Protein AF-A0A1Z4LSY5-F1 (afdb_monomer_lite)

Radius of gyration: 14.52 Å; chains: 1; bounding box: 24×22×41 Å

Sequence (51 aa):
MTLPDSVFEELEQWADSQGRPTANLAAFLIETSIRQAKENGEISPQKNKGK

InterPro domains:
  IPR012869 CopG-like ribbon-helix-helix domain [PF07878] (2-38)

pLDDT: mean 90.35, std 14.84, range [39.47, 98.62]

Organism: NCBI:txid1973488

Foldseek 3Di:
DDDDPVVLVVLCVVCVVVVHDSVVSVVVVVVVVVVVCCVVVVDPPPPPPDD

Secondary structure (DSSP, 8-state):
----HHHHHHHHHHHHHTTS-HHHHHHHHHHHHHHHHHHTTSS--------

Structure (mmCIF, N/CA/C/O backbone):
data_AF-A0A1Z4LSY5-F1
#
_entry.id   AF-A0A1Z4LSY5-F1
#
loop_
_atom_site.group_PDB
_atom_site.id
_atom_site.type_symbol
_atom_site.label_atom_id
_atom_site.label_alt_id
_atom_site.label_comp_id
_atom_site.label_asym_id
_atom_site.label_entity_id
_atom_site.label_seq_id
_atom_site.pdbx_PDB_ins_code
_atom_site.Cartn_x
_atom_site.Cartn_y
_atom_site.Cartn_z
_atom_site.occupancy
_atom_site.B_iso_or_equiv
_atom_site.auth_seq_id
_atom_site.auth_comp_id
_atom_site.auth_asym_id
_atom_site.auth_atom_id
_atom_site.pdbx_PDB_model_num
ATOM 1 N N . MET A 1 1 ? 2.983 -9.790 2.671 1.00 79.75 1 MET A N 1
ATOM 2 C CA . MET A 1 1 ? 1.694 -9.832 1.947 1.00 79.75 1 MET A CA 1
ATOM 3 C C . MET A 1 1 ? 1.997 -9.867 0.463 1.00 79.75 1 MET A C 1
ATOM 5 O O . MET A 1 1 ? 3.035 -9.342 0.082 1.00 79.75 1 MET A O 1
ATOM 9 N N . THR A 1 2 ? 1.149 -10.497 -0.337 1.00 91.81 2 THR A N 1
ATOM 10 C CA . THR A 1 2 ? 1.270 -10.528 -1.800 1.00 91.81 2 THR A CA 1
ATOM 11 C C . THR A 1 2 ? -0.023 -9.997 -2.406 1.00 91.81 2 THR A C 1
ATOM 13 O O . THR A 1 2 ? -1.080 -10.107 -1.782 1.00 91.81 2 THR A O 1
ATOM 16 N N . LEU A 1 3 ? 0.073 -9.391 -3.587 1.00 93.69 3 LEU A N 1
ATOM 17 C CA . LEU A 1 3 ? -1.061 -8.860 -4.342 1.00 93.69 3 LEU A CA 1
ATOM 18 C C . LEU A 1 3 ? -1.172 -9.622 -5.668 1.00 93.69 3 LEU A C 1
ATOM 20 O O . LEU A 1 3 ? -0.141 -10.060 -6.176 1.00 93.69 3 LEU A O 1
ATOM 24 N N . PRO A 1 4 ? -2.384 -9.794 -6.222 1.00 97.38 4 PRO A N 1
ATOM 25 C CA . PRO A 1 4 ? -2.534 -10.204 -7.613 1.00 97.38 4 PRO A CA 1
ATOM 26 C C . PRO A 1 4 ? -1.857 -9.192 -8.542 1.00 97.38 4 PRO A C 1
ATOM 28 O O . PRO A 1 4 ? -1.973 -7.988 -8.306 1.00 97.38 4 PRO A O 1
ATOM 31 N N . ASP A 1 5 ? -1.211 -9.672 -9.604 1.00 96.25 5 ASP A N 1
ATOM 32 C CA . ASP A 1 5 ? -0.445 -8.825 -10.530 1.00 96.25 5 ASP A CA 1
ATOM 33 C C . ASP A 1 5 ? -1.294 -7.685 -11.110 1.00 96.25 5 ASP A C 1
ATOM 35 O O . ASP A 1 5 ? -0.874 -6.533 -11.079 1.00 96.25 5 ASP A O 1
ATOM 39 N N . SER A 1 6 ? -2.544 -7.964 -11.501 1.00 97.62 6 SER A N 1
ATOM 40 C CA . SER A 1 6 ? -3.465 -6.942 -12.023 1.00 97.62 6 SER A CA 1
ATOM 41 C C . SER A 1 6 ? -3.732 -5.809 -11.027 1.00 97.62 6 SER A C 1
ATOM 43 O O . SER A 1 6 ? -3.816 -4.645 -11.401 1.00 97.62 6 SER A O 1
ATOM 45 N N . VAL A 1 7 ? -3.835 -6.134 -9.735 1.00 97.06 7 VAL A N 1
ATOM 46 C CA . VAL A 1 7 ? -4.044 -5.137 -8.676 1.00 97.06 7 VAL A CA 1
ATOM 47 C C . VAL A 1 7 ? -2.770 -4.328 -8.454 1.00 97.06 7 VAL A C 1
ATOM 49 O O . VAL A 1 7 ? -2.841 -3.1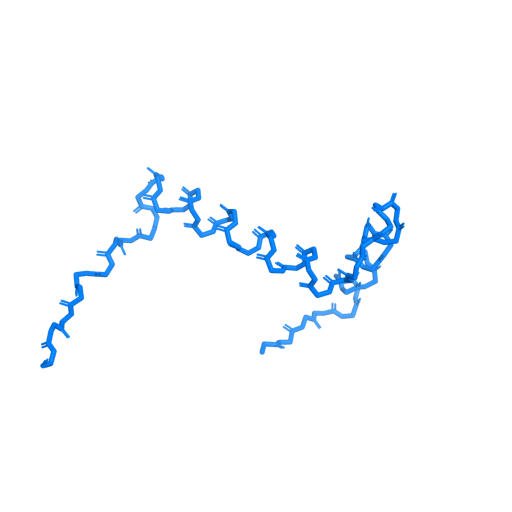33 -8.178 1.00 97.06 7 VAL A O 1
ATOM 52 N N . PHE A 1 8 ? -1.604 -4.967 -8.556 1.00 97.12 8 PHE A N 1
ATOM 53 C CA . PHE A 1 8 ? -0.328 -4.275 -8.432 1.00 97.12 8 PHE A CA 1
ATOM 54 C C . PHE A 1 8 ? -0.110 -3.283 -9.582 1.00 97.12 8 PHE A C 1
ATOM 56 O O . PHE A 1 8 ? 0.270 -2.148 -9.315 1.00 97.12 8 PHE A O 1
ATOM 63 N N . GLU A 1 9 ? -0.422 -3.668 -10.822 1.00 98.12 9 GLU A N 1
ATOM 64 C CA . GLU A 1 9 ? -0.331 -2.789 -11.996 1.00 98.12 9 GLU A CA 1
ATOM 65 C C . GLU A 1 9 ? -1.230 -1.550 -11.862 1.00 98.12 9 GLU A C 1
ATOM 67 O O . GLU A 1 9 ? -0.777 -0.425 -12.075 1.00 98.12 9 GLU A O 1
ATOM 72 N N . GLU A 1 10 ? -2.491 -1.724 -11.454 1.00 98.38 10 GLU A N 1
ATOM 73 C CA . GLU A 1 10 ? -3.412 -0.601 -11.216 1.00 98.38 10 GLU A CA 1
ATOM 74 C C . GLU A 1 10 ? -2.910 0.323 -10.094 1.00 98.38 10 GLU A C 1
ATOM 76 O O . GLU A 1 10 ? -2.995 1.552 -10.184 1.00 98.38 10 GLU A O 1
ATOM 81 N N . LEU A 1 11 ? -2.355 -0.265 -9.032 1.00 98.12 11 LEU A N 1
ATOM 82 C CA . LEU A 1 11 ? -1.795 0.471 -7.906 1.00 98.12 11 LEU A CA 1
ATOM 83 C C . LEU A 1 11 ? -0.545 1.268 -8.305 1.00 98.12 11 LEU A C 1
ATOM 85 O O . LEU A 1 11 ? -0.385 2.402 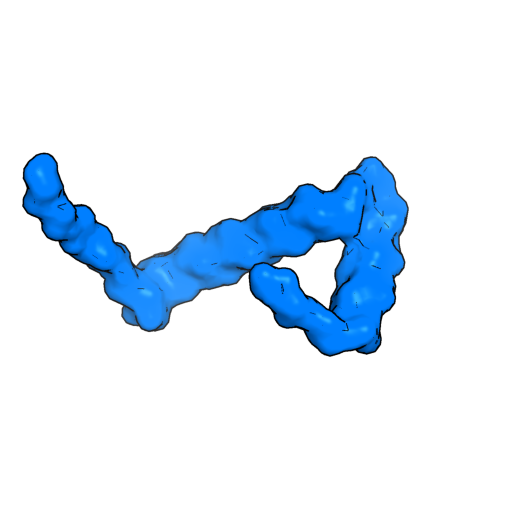-7.857 1.00 98.12 11 LEU A O 1
ATOM 89 N N . GLU A 1 12 ? 0.329 0.695 -9.131 1.00 98.31 12 GLU A N 1
ATOM 90 C CA . GLU A 1 12 ? 1.531 1.352 -9.650 1.00 98.31 12 GLU A CA 1
ATOM 91 C C . GLU A 1 12 ? 1.162 2.545 -10.536 1.00 98.31 12 GLU A C 1
ATOM 93 O O . GLU A 1 12 ? 1.604 3.662 -10.267 1.00 98.31 12 GLU A O 1
ATOM 98 N N . GLN A 1 13 ? 0.236 2.358 -11.483 1.00 98.62 13 GLN A N 1
ATOM 99 C CA . GLN A 1 13 ? -0.274 3.446 -12.327 1.00 98.62 13 GLN A CA 1
ATOM 100 C C . GLN A 1 13 ? -0.868 4.590 -11.495 1.00 98.62 13 GLN A C 1
ATOM 102 O O . GLN A 1 13 ? -0.644 5.773 -11.777 1.00 98.62 13 GLN A O 1
ATOM 107 N N . TRP A 1 14 ? -1.617 4.256 -10.440 1.00 98.56 14 TRP A N 1
ATOM 108 C CA . TRP A 1 14 ? -2.179 5.271 -9.559 1.00 98.56 14 TRP A CA 1
ATOM 109 C C . TRP A 1 14 ? -1.093 6.002 -8.757 1.00 98.56 14 TRP A C 1
ATOM 111 O O . TRP A 1 14 ? -1.146 7.229 -8.637 1.00 98.56 14 TRP A O 1
ATOM 121 N N . ALA A 1 15 ? -0.087 5.291 -8.246 1.00 98.50 15 ALA A N 1
ATOM 122 C CA . ALA A 1 15 ? 1.024 5.890 -7.509 1.00 98.50 15 ALA A CA 1
ATOM 123 C C . ALA A 1 15 ? 1.839 6.853 -8.383 1.00 98.50 15 ALA A C 1
ATOM 125 O O . ALA A 1 15 ? 2.114 7.984 -7.962 1.00 98.50 15 ALA A O 1
ATOM 126 N N . ASP A 1 16 ? 2.126 6.444 -9.619 1.00 98.56 16 ASP A N 1
ATOM 127 C CA . ASP A 1 16 ? 2.834 7.244 -10.615 1.00 98.56 16 ASP A CA 1
ATOM 128 C C . ASP A 1 16 ? 2.073 8.526 -10.953 1.00 98.56 16 ASP A C 1
ATOM 130 O O . ASP A 1 16 ? 2.659 9.610 -10.967 1.00 98.56 16 ASP A O 1
ATOM 134 N N . SER A 1 17 ? 0.745 8.444 -11.116 1.00 98.50 17 SER A N 1
ATOM 135 C CA . SER A 1 17 ? -0.098 9.627 -11.353 1.00 98.50 17 SER A CA 1
ATOM 136 C C . SER A 1 17 ? -0.037 10.662 -10.217 1.00 98.50 17 SER A C 1
ATOM 138 O O . SER A 1 17 ? -0.323 11.840 -10.429 1.00 98.50 17 SER A O 1
ATOM 140 N N . GLN A 1 18 ? 0.349 10.233 -9.010 1.00 97.88 18 GLN A N 1
ATOM 141 C CA . GLN A 1 18 ? 0.510 11.079 -7.826 1.00 97.88 18 GLN A CA 1
ATOM 142 C C . GLN A 1 18 ? 1.972 11.447 -7.538 1.00 97.88 18 GLN A C 1
ATOM 144 O O . GLN A 1 18 ? 2.233 12.156 -6.564 1.00 97.88 18 GLN A O 1
ATOM 149 N N . GLY A 1 19 ? 2.923 10.966 -8.346 1.00 98.19 19 GLY A N 1
ATOM 150 C CA . GLY A 1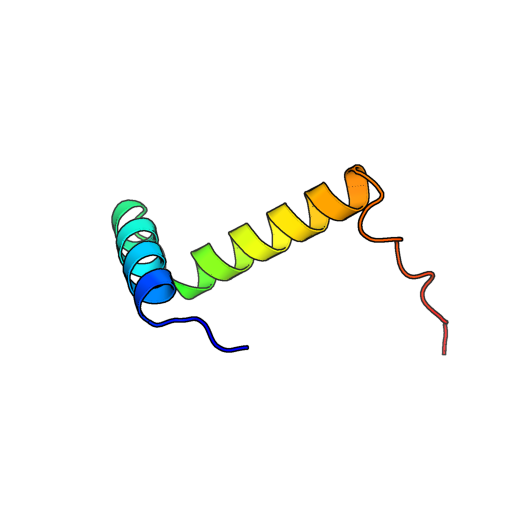 19 ? 4.351 11.209 -8.159 1.00 98.19 19 GLY A CA 1
ATOM 151 C C . GLY A 1 19 ? 4.895 10.645 -6.845 1.00 98.19 19 GLY A C 1
ATOM 152 O O . GLY A 1 19 ? 5.749 11.274 -6.218 1.00 98.19 19 GLY A O 1
ATOM 153 N N . ARG A 1 20 ? 4.382 9.495 -6.384 1.00 97.94 20 ARG A N 1
ATOM 154 C CA . ARG A 1 20 ? 4.799 8.876 -5.115 1.00 97.94 20 ARG A CA 1
ATOM 155 C C . ARG A 1 20 ? 5.119 7.389 -5.273 1.00 97.94 20 ARG A C 1
ATOM 157 O O . ARG A 1 20 ? 4.539 6.749 -6.137 1.00 97.94 20 ARG A O 1
ATOM 164 N N . PRO A 1 21 ? 5.964 6.799 -4.406 1.00 98.44 21 PRO A N 1
ATOM 165 C CA . PRO A 1 21 ? 6.242 5.365 -4.458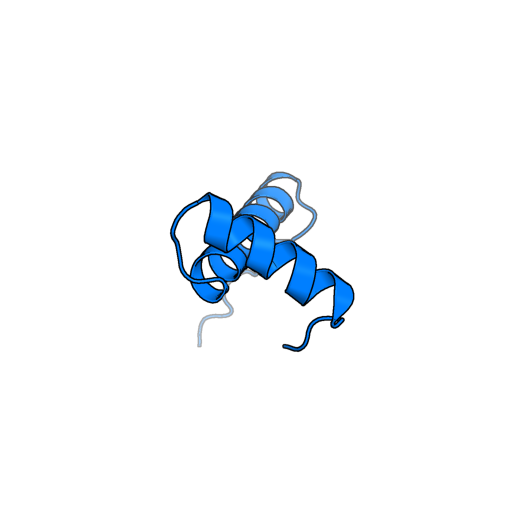 1.00 98.44 21 PRO A CA 1
ATOM 166 C C . PRO A 1 21 ? 4.985 4.507 -4.257 1.00 98.44 21 PRO A C 1
ATOM 168 O O . PRO A 1 21 ? 4.200 4.762 -3.336 1.00 98.44 21 PRO A O 1
ATOM 171 N N . THR A 1 22 ? 4.852 3.427 -5.029 1.00 97.75 22 THR A N 1
ATOM 172 C CA . THR A 1 22 ? 3.745 2.452 -4.944 1.00 97.75 22 THR A CA 1
ATOM 173 C C . THR A 1 22 ? 3.545 1.913 -3.529 1.00 97.75 22 THR A C 1
ATOM 175 O O . THR A 1 22 ? 2.420 1.849 -3.035 1.00 97.75 22 THR A O 1
ATOM 178 N N . ALA A 1 23 ? 4.637 1.620 -2.815 1.00 96.38 23 ALA A N 1
ATOM 179 C CA . ALA A 1 23 ? 4.586 1.160 -1.426 1.00 96.38 23 ALA A CA 1
ATOM 180 C C . ALA A 1 23 ? 3.946 2.188 -0.473 1.00 96.38 23 ALA A C 1
ATOM 182 O O . ALA A 1 23 ? 3.193 1.810 0.425 1.00 96.38 23 ALA A O 1
ATOM 183 N N . ASN A 1 24 ? 4.192 3.484 -0.688 1.00 98.00 24 ASN A N 1
ATOM 184 C CA . ASN A 1 24 ? 3.603 4.543 0.133 1.00 98.00 24 ASN A CA 1
ATOM 185 C C . ASN A 1 24 ? 2.101 4.674 -0.142 1.00 98.00 24 ASN A C 1
ATOM 187 O O . ASN A 1 24 ? 1.323 4.863 0.793 1.00 98.00 24 ASN A O 1
ATOM 191 N N . LEU A 1 25 ? 1.680 4.541 -1.409 1.00 97.94 25 LEU A N 1
ATOM 192 C CA . LEU A 1 25 ? 0.257 4.480 -1.747 1.00 97.94 25 LEU A CA 1
ATOM 193 C C . LEU A 1 25 ? -0.412 3.273 -1.087 1.00 97.94 25 LEU A C 1
ATOM 195 O O . LEU A 1 25 ? -1.424 3.453 -0.416 1.00 97.94 25 LEU A O 1
ATOM 199 N N . ALA A 1 26 ? 0.179 2.084 -1.210 1.00 97.50 26 ALA A N 1
ATOM 200 C CA . ALA A 1 26 ? -0.335 0.862 -0.600 1.00 97.50 26 ALA A CA 1
ATOM 201 C C . ALA A 1 26 ? -0.537 1.018 0.916 1.00 97.50 26 ALA A C 1
ATOM 203 O O . ALA A 1 26 ? -1.621 0.744 1.432 1.00 97.50 26 ALA A O 1
ATOM 204 N N . ALA A 1 27 ? 0.490 1.509 1.619 1.00 97.38 27 ALA A N 1
ATOM 205 C CA . ALA A 1 27 ? 0.446 1.723 3.062 1.00 97.38 27 ALA A CA 1
ATOM 206 C C . ALA A 1 27 ? -0.688 2.677 3.454 1.00 97.38 27 ALA A C 1
ATOM 208 O O . ALA A 1 27 ? -1.507 2.342 4.307 1.00 97.38 27 ALA A O 1
ATOM 209 N N . PHE A 1 28 ? -0.801 3.817 2.767 1.00 97.81 28 PHE A N 1
ATOM 210 C CA . PHE A 1 28 ? -1.857 4.792 3.022 1.00 97.81 28 PHE A CA 1
ATOM 211 C C . PHE A 1 28 ? -3.267 4.206 2.839 1.00 97.81 28 PHE A C 1
ATOM 213 O O . PHE A 1 28 ? -4.148 4.439 3.672 1.00 97.81 28 PHE A O 1
ATOM 220 N N . LEU A 1 29 ? -3.494 3.434 1.770 1.00 97.56 29 LEU A N 1
ATOM 221 C CA . LEU A 1 29 ? -4.798 2.820 1.496 1.00 97.56 29 LEU A CA 1
ATOM 222 C C . LEU A 1 29 ? -5.170 1.785 2.555 1.00 97.56 29 LEU A C 1
ATOM 224 O O . LEU A 1 29 ? -6.308 1.766 3.028 1.00 97.56 29 LEU A O 1
ATOM 228 N N . ILE A 1 30 ? -4.208 0.956 2.961 1.00 96.62 30 ILE A N 1
ATOM 229 C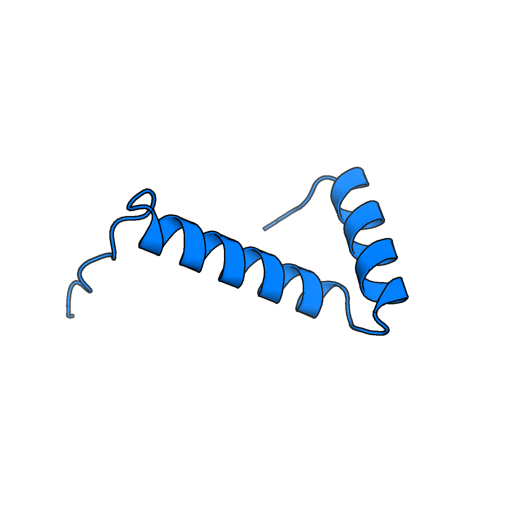 CA . ILE A 1 30 ? -4.401 -0.049 4.009 1.00 96.62 30 ILE A CA 1
ATOM 2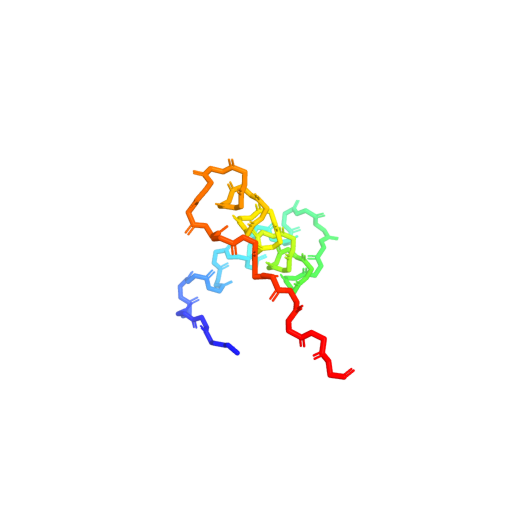30 C C . ILE A 1 30 ? -4.694 0.634 5.349 1.00 96.62 30 ILE A C 1
ATOM 232 O O . ILE A 1 30 ? -5.662 0.276 6.018 1.00 96.62 30 ILE A O 1
ATOM 236 N N . GLU A 1 31 ? -3.911 1.645 5.733 1.00 97.50 31 GLU A N 1
ATOM 237 C CA . GLU A 1 31 ? -4.127 2.400 6.972 1.00 97.50 31 GLU A CA 1
ATOM 238 C C . GLU A 1 31 ? -5.499 3.077 7.008 1.00 97.50 31 GLU A C 1
ATOM 240 O O . GLU A 1 31 ? -6.199 3.009 8.022 1.00 97.50 31 GLU A O 1
ATOM 245 N N . THR A 1 32 ? -5.898 3.698 5.896 1.00 97.50 32 THR A N 1
ATOM 246 C CA . THR A 1 32 ? -7.206 4.348 5.754 1.00 97.50 32 THR A CA 1
ATOM 247 C C . THR A 1 32 ? -8.334 3.330 5.879 1.00 97.50 32 THR A C 1
ATOM 249 O O . THR A 1 32 ? -9.267 3.542 6.649 1.00 97.50 32 THR A O 1
ATOM 252 N N . SER A 1 33 ? -8.215 2.188 5.201 1.00 96.69 33 SER A N 1
ATOM 253 C CA . SER A 1 33 ? -9.225 1.126 5.240 1.00 96.69 33 SER A CA 1
ATOM 254 C C . SER A 1 33 ? -9.364 0.522 6.639 1.00 96.69 33 SER A C 1
ATOM 256 O O . SER A 1 33 ? -10.474 0.343 7.130 1.00 96.69 33 SER A O 1
ATOM 258 N N . ILE A 1 34 ? -8.247 0.273 7.334 1.00 96.25 34 ILE A N 1
ATOM 259 C CA . ILE A 1 34 ? -8.262 -0.222 8.719 1.00 96.25 34 ILE A CA 1
ATOM 260 C C . ILE A 1 34 ? -8.894 0.808 9.660 1.00 96.25 34 ILE A C 1
ATOM 262 O O . ILE A 1 34 ? -9.622 0.430 10.579 1.00 96.25 34 ILE A O 1
ATOM 266 N N . ARG A 1 35 ? -8.611 2.102 9.470 1.00 95.69 35 ARG A N 1
ATOM 267 C CA . ARG A 1 35 ? -9.229 3.174 10.259 1.00 95.69 35 ARG A CA 1
ATOM 268 C C . ARG A 1 35 ? -10.741 3.195 10.060 1.00 95.69 35 ARG A C 1
ATOM 270 O O . ARG A 1 35 ? -11.460 3.122 11.050 1.00 95.69 35 ARG A O 1
ATOM 277 N N . GLN A 1 36 ? -11.197 3.195 8.809 1.00 96.69 36 GLN A N 1
ATOM 278 C CA . GLN A 1 36 ? -12.618 3.161 8.467 1.00 96.69 36 GLN A CA 1
ATOM 279 C C . GLN A 1 36 ? -13.305 1.928 9.068 1.00 96.69 36 GLN A C 1
ATOM 281 O O . GLN A 1 36 ? -14.347 2.042 9.702 1.00 96.69 36 GLN A O 1
ATOM 286 N N . ALA A 1 37 ? -12.683 0.754 8.954 1.00 95.81 37 ALA A N 1
ATOM 287 C CA . ALA A 1 37 ? -13.221 -0.483 9.508 1.00 95.81 37 ALA A CA 1
ATOM 288 C C . ALA A 1 37 ? -13.309 -0.455 11.048 1.00 95.81 37 ALA A C 1
ATOM 290 O O . ALA A 1 37 ? -14.232 -1.026 11.626 1.00 95.81 37 ALA A O 1
ATOM 291 N N . LYS A 1 38 ? -12.387 0.229 11.742 1.00 94.25 38 LYS A N 1
ATOM 292 C CA . LYS A 1 38 ? -12.493 0.459 13.196 1.00 94.25 38 LYS A CA 1
ATOM 293 C C . LYS A 1 38 ? -13.641 1.406 13.540 1.00 94.25 38 LYS A C 1
ATOM 295 O O . LYS A 1 38 ? -14.369 1.141 14.491 1.00 94.25 38 LYS A O 1
ATOM 300 N N . GLU A 1 39 ? -13.795 2.492 12.786 1.00 93.62 39 GLU A N 1
ATOM 301 C CA . GLU A 1 39 ? -14.870 3.478 12.973 1.00 93.62 39 GLU A CA 1
ATOM 302 C C . GLU A 1 39 ? -16.254 2.862 12.726 1.00 93.62 39 GLU A C 1
ATOM 304 O O . GLU A 1 39 ? -17.188 3.115 13.483 1.00 93.62 39 GLU A O 1
ATOM 309 N N . ASN A 1 40 ? -16.357 1.976 11.735 1.00 95.06 40 ASN A N 1
ATOM 310 C CA . ASN A 1 40 ? -17.572 1.230 11.410 1.00 95.06 40 ASN A CA 1
ATOM 311 C C . ASN A 1 40 ? -17.842 0.047 12.362 1.00 95.06 40 ASN A C 1
ATOM 313 O O . ASN A 1 40 ? -18.872 -0.614 12.250 1.00 95.06 40 ASN A O 1
ATOM 317 N N . GLY A 1 41 ? -16.919 -0.263 13.281 1.00 92.56 41 GLY A N 1
ATOM 318 C CA . GLY A 1 41 ? -17.027 -1.405 14.195 1.00 92.56 41 GLY A CA 1
ATOM 319 C C . GLY A 1 41 ? -16.775 -2.779 13.556 1.00 92.56 41 GLY A C 1
ATOM 320 O O . GLY A 1 41 ? -16.948 -3.795 14.226 1.00 92.56 41 GLY A O 1
ATOM 321 N N . GLU A 1 42 ? -16.334 -2.830 12.297 1.00 94.25 42 GLU A N 1
ATOM 322 C CA . GLU A 1 42 ? -15.969 -4.061 11.577 1.00 94.25 42 GLU A CA 1
ATOM 323 C C . GLU A 1 42 ? -14.708 -4.705 12.171 1.00 94.25 42 GLU A C 1
ATOM 325 O O . GLU A 1 42 ? -14.609 -5.926 12.302 1.00 94.25 42 GLU A O 1
ATOM 330 N N . ILE A 1 43 ? -13.745 -3.873 12.581 1.00 89.94 43 ILE A N 1
ATOM 331 C CA . ILE A 1 43 ? -12.567 -4.299 13.336 1.00 89.94 43 ILE A CA 1
ATOM 332 C C . ILE A 1 43 ? -12.747 -3.843 14.776 1.00 89.94 43 ILE A C 1
ATOM 334 O O . ILE A 1 43 ? -12.648 -2.657 15.091 1.00 89.94 43 ILE A O 1
ATOM 338 N N . SER A 1 44 ? -12.946 -4.800 15.681 1.00 79.88 44 SER A N 1
ATOM 339 C CA . SER A 1 44 ? -12.906 -4.501 17.111 1.00 79.88 44 SER A CA 1
ATOM 340 C C . SER A 1 44 ? -11.523 -3.949 17.478 1.00 79.88 44 SER A C 1
ATOM 342 O O . SER A 1 44 ? -10.517 -4.584 17.133 1.00 79.88 44 SER A O 1
ATOM 344 N N . PRO A 1 45 ? -11.420 -2.812 18.194 1.00 67.38 45 PRO A N 1
ATOM 345 C CA . PRO A 1 45 ? -10.143 -2.367 18.728 1.00 67.38 45 PRO A CA 1
ATOM 346 C C . PRO A 1 45 ? -9.643 -3.464 19.667 1.00 67.38 45 PRO A C 1
ATOM 348 O O . PRO A 1 45 ? -10.213 -3.690 20.734 1.00 67.38 45 PRO A O 1
ATOM 351 N N . GLN A 1 46 ? -8.622 -4.210 19.237 1.00 64.38 46 GLN A N 1
ATOM 352 C CA . GLN A 1 46 ? -8.008 -5.241 20.063 1.00 64.38 46 GLN A CA 1
ATOM 353 C C . GLN A 1 46 ? -7.583 -4.577 21.371 1.00 64.38 46 GLN A C 1
ATOM 355 O O . GLN A 1 46 ? -6.706 -3.712 21.391 1.00 64.38 46 GLN A O 1
ATOM 360 N N . LYS A 1 47 ? -8.251 -4.958 22.463 1.00 55.19 47 LYS A N 1
ATOM 361 C CA . LYS A 1 47 ? -7.851 -4.606 23.820 1.00 55.19 47 LYS A CA 1
ATOM 362 C C . LYS A 1 47 ? -6.440 -5.159 23.968 1.00 55.19 47 LYS A C 1
ATOM 364 O O . LYS A 1 47 ? -6.268 -6.376 23.983 1.00 55.19 47 LYS A O 1
ATOM 369 N N . ASN A 1 48 ? -5.448 -4.273 23.971 1.00 54.25 48 ASN A N 1
ATOM 370 C CA . ASN A 1 48 ? -4.045 -4.634 24.094 1.00 54.25 48 ASN A CA 1
ATOM 371 C C . ASN A 1 48 ? -3.925 -5.552 25.323 1.00 54.25 48 ASN A C 1
ATOM 373 O O . ASN A 1 48 ? -4.149 -5.099 26.449 1.00 54.25 48 ASN A O 1
ATOM 377 N N . LYS A 1 49 ? -3.692 -6.857 25.123 1.00 55.50 49 LYS A N 1
ATOM 378 C CA . LYS A 1 49 ? -3.356 -7.753 26.231 1.00 55.50 49 LYS A CA 1
ATOM 379 C C . LYS A 1 49 ? -1.955 -7.343 26.647 1.00 55.50 49 LYS A C 1
ATOM 381 O O . LYS A 1 49 ? -0.983 -7.777 26.038 1.00 55.50 49 LYS A O 1
ATOM 386 N N . GLY A 1 50 ? -1.903 -6.432 27.620 1.00 50.28 50 GLY A N 1
ATOM 387 C CA . GLY A 1 50 ? -0.679 -6.052 28.303 1.00 50.28 50 GLY A CA 1
ATOM 388 C C . GLY A 1 50 ? 0.091 -7.314 28.664 1.00 50.28 50 GLY A C 1
ATOM 389 O O . GLY A 1 50 ? -0.491 -8.275 29.175 1.00 50.28 50 GLY A O 1
ATOM 390 N N . LYS A 1 51 ? 1.367 -7.315 28.304 1.00 39.47 51 LYS A N 1
ATOM 391 C CA . LYS A 1 51 ? 2.336 -8.265 28.820 1.00 39.47 51 LYS A CA 1
ATOM 392 C C . LYS A 1 51 ? 3.104 -7.577 29.934 1.00 39.47 51 LYS A C 1
ATOM 394 O O . LYS A 1 51 ? 3.390 -6.372 29.755 1.00 39.47 51 LYS A O 1
#